Protein AF-A0A7X9MM51-F1 (afdb_monomer_lite)

pLDDT: mean 79.94, std 15.17, range [29.84, 93.56]

Structure (mmCIF, N/CA/C/O backbone):
data_AF-A0A7X9MM51-F1
#
_entry.id   AF-A0A7X9MM51-F1
#
loop_
_atom_site.group_PDB
_atom_site.id
_atom_site.type_symbol
_atom_site.label_atom_id
_atom_site.label_alt_id
_atom_site.label_comp_id
_atom_site.label_asym_id
_atom_site.label_entity_id
_atom_site.label_seq_id
_atom_site.pdbx_PDB_ins_code
_atom_site.Cartn_x
_atom_site.Cartn_y
_atom_site.Cartn_z
_atom_site.occupancy
_atom_site.B_iso_or_equiv
_atom_site.auth_seq_id
_atom_site.auth_comp_id
_atom_site.auth_asym_id
_atom_site.auth_atom_id
_atom_site.pdbx_PDB_model_num
ATOM 1 N N . MET A 1 1 ? -5.851 19.830 4.555 1.00 57.22 1 MET A N 1
ATOM 2 C CA . MET A 1 1 ? -4.940 19.241 3.551 1.00 57.22 1 MET A CA 1
ATOM 3 C C . MET A 1 1 ? -5.219 17.751 3.510 1.00 57.22 1 MET A C 1
ATOM 5 O O . MET A 1 1 ? -5.310 17.153 4.576 1.00 57.22 1 MET A O 1
ATOM 9 N N . ARG A 1 2 ? -5.476 17.185 2.329 1.00 71.88 2 ARG A N 1
ATOM 10 C CA . ARG A 1 2 ? -5.798 15.761 2.177 1.00 71.88 2 ARG A CA 1
ATOM 11 C C . ARG A 1 2 ? -4.496 15.024 1.887 1.00 71.88 2 ARG A C 1
ATOM 13 O O . ARG A 1 2 ? -3.894 15.293 0.855 1.00 71.88 2 ARG A O 1
ATOM 20 N N . ARG A 1 3 ? -4.060 14.173 2.819 1.00 84.75 3 ARG A N 1
ATOM 21 C CA . ARG A 1 3 ? -2.837 13.377 2.660 1.00 84.75 3 ARG A CA 1
ATOM 22 C C . ARG A 1 3 ? -3.043 12.308 1.593 1.00 84.75 3 ARG A C 1
ATOM 24 O O . ARG A 1 3 ? -4.129 11.727 1.521 1.00 84.75 3 ARG A O 1
ATOM 31 N N . ARG A 1 4 ? -2.018 12.071 0.780 1.00 87.44 4 ARG A N 1
ATOM 32 C CA . ARG A 1 4 ? -2.020 11.133 -0.344 1.00 87.44 4 ARG A CA 1
ATOM 33 C C . ARG A 1 4 ? -0.977 10.046 -0.134 1.00 87.44 4 ARG A C 1
ATOM 35 O O . ARG A 1 4 ? 0.191 10.340 0.109 1.00 87.44 4 ARG A O 1
ATOM 42 N N . LEU A 1 5 ? -1.408 8.800 -0.272 1.00 88.94 5 LEU A N 1
ATOM 43 C CA . LEU A 1 5 ? -0.552 7.622 -0.251 1.00 88.94 5 LEU A CA 1
ATOM 44 C C . LEU A 1 5 ? -0.623 6.938 -1.616 1.00 88.94 5 LEU A C 1
ATOM 46 O O . LEU A 1 5 ? -1.705 6.551 -2.050 1.00 88.94 5 LEU A O 1
ATOM 50 N N . ALA A 1 6 ? 0.527 6.757 -2.258 1.00 89.75 6 ALA A N 1
ATOM 51 C CA . ALA A 1 6 ? 0.665 5.911 -3.435 1.00 89.75 6 ALA A CA 1
ATOM 52 C C . ALA A 1 6 ? 1.324 4.584 -3.038 1.00 89.75 6 ALA A C 1
ATOM 54 O O . ALA A 1 6 ? 2.388 4.592 -2.425 1.00 89.75 6 ALA A O 1
ATOM 55 N N . VAL A 1 7 ? 0.724 3.449 -3.388 1.00 90.12 7 VAL A N 1
ATOM 56 C CA . VAL A 1 7 ? 1.307 2.118 -3.176 1.00 90.12 7 VAL A CA 1
ATOM 57 C C . VAL A 1 7 ? 1.559 1.462 -4.519 1.00 90.12 7 VAL A C 1
ATOM 59 O O . VAL A 1 7 ? 0.639 1.314 -5.307 1.00 90.12 7 VAL A O 1
ATOM 62 N N . VAL A 1 8 ? 2.791 1.052 -4.783 1.00 90.44 8 VAL A N 1
ATOM 63 C CA . VAL A 1 8 ? 3.194 0.408 -6.033 1.00 90.44 8 VAL A CA 1
ATOM 64 C C . VAL A 1 8 ? 3.407 -1.074 -5.771 1.00 90.44 8 VAL A C 1
ATOM 66 O O . VAL A 1 8 ? 4.268 -1.439 -4.965 1.00 90.44 8 VAL A O 1
ATOM 69 N N . ALA A 1 9 ? 2.629 -1.923 -6.443 1.00 89.06 9 ALA A N 1
ATOM 70 C CA . ALA A 1 9 ? 2.630 -3.361 -6.215 1.00 89.06 9 ALA A CA 1
ATOM 71 C C . ALA A 1 9 ? 2.692 -4.168 -7.521 1.00 89.06 9 ALA A C 1
ATOM 73 O O . ALA A 1 9 ? 1.936 -3.882 -8.450 1.00 89.06 9 ALA A O 1
ATOM 74 N N . PRO A 1 10 ? 3.510 -5.240 -7.586 1.00 86.75 10 PRO A N 1
ATOM 75 C CA . PRO A 1 10 ? 3.558 -6.114 -8.758 1.00 86.75 10 PRO A CA 1
ATOM 76 C C . PRO A 1 10 ? 2.309 -6.994 -8.849 1.00 86.75 10 PRO A C 1
ATOM 78 O O . PRO A 1 10 ? 1.920 -7.431 -9.930 1.00 86.75 10 PRO A O 1
ATOM 81 N N . ARG A 1 11 ? 1.684 -7.289 -7.702 1.00 88.94 11 ARG A N 1
ATOM 82 C CA . ARG A 1 11 ? 0.492 -8.130 -7.591 1.00 88.94 11 ARG A CA 1
ATOM 83 C C . ARG A 1 11 ? -0.423 -7.589 -6.501 1.00 88.94 11 ARG A C 1
ATOM 85 O O . ARG A 1 11 ? 0.029 -7.250 -5.409 1.00 88.94 11 ARG A O 1
ATOM 92 N N . VAL A 1 12 ? -1.729 -7.598 -6.770 1.00 89.50 12 VAL A N 1
ATOM 93 C CA . VAL A 1 12 ? -2.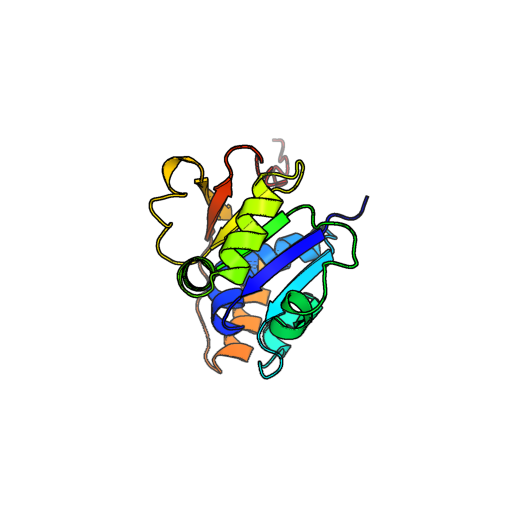757 -7.195 -5.794 1.00 89.50 12 VAL A CA 1
ATOM 94 C C . VAL A 1 12 ? -2.709 -8.065 -4.536 1.00 89.50 12 VAL A C 1
ATOM 96 O O . VAL A 1 12 ? -2.783 -7.545 -3.427 1.00 89.50 12 VAL A O 1
ATOM 99 N N . ALA A 1 13 ? -2.542 -9.382 -4.692 1.00 88.94 13 ALA A N 1
ATOM 100 C CA . ALA A 1 13 ? -2.494 -10.306 -3.560 1.00 88.94 13 ALA A CA 1
ATOM 101 C C . ALA A 1 13 ? -1.366 -9.958 -2.572 1.00 88.94 13 ALA A C 1
ATOM 103 O O . ALA A 1 13 ? -1.592 -9.965 -1.362 1.00 88.94 13 ALA A O 1
ATOM 104 N N . ASP A 1 14 ? -0.189 -9.584 -3.081 1.00 88.62 14 ASP A N 1
ATOM 105 C CA . ASP A 1 14 ? 0.957 -9.215 -2.248 1.00 88.62 14 ASP A CA 1
ATOM 106 C C . ASP A 1 14 ? 0.747 -7.851 -1.587 1.00 88.62 14 ASP A C 1
ATOM 108 O O . ASP A 1 14 ? 0.995 -7.709 -0.389 1.00 88.62 14 ASP A O 1
ATOM 112 N N . ALA A 1 15 ? 0.173 -6.881 -2.310 1.00 89.75 15 ALA A N 1
ATOM 113 C CA . ALA A 1 15 ? -0.208 -5.591 -1.733 1.00 89.75 15 ALA A CA 1
ATOM 114 C C . ALA A 1 15 ? -1.132 -5.775 -0.521 1.00 89.75 15 ALA A C 1
ATOM 116 O O . ALA A 1 15 ? -0.878 -5.245 0.562 1.00 89.75 15 ALA A O 1
ATOM 117 N N . VAL A 1 16 ? -2.179 -6.588 -0.667 1.00 91.44 16 VAL A N 1
ATOM 118 C CA . VAL A 1 16 ? -3.126 -6.874 0.417 1.00 91.44 16 VAL A CA 1
ATOM 119 C C . VAL A 1 16 ? -2.452 -7.671 1.542 1.00 91.44 16 VAL A C 1
ATOM 121 O O . VAL A 1 16 ? -2.696 -7.408 2.722 1.00 91.44 16 VAL A O 1
ATOM 124 N N . ARG A 1 17 ? -1.571 -8.621 1.211 1.00 89.62 17 ARG A N 1
ATOM 125 C CA . ARG A 1 17 ? -0.852 -9.450 2.190 1.00 89.62 17 ARG A CA 1
ATOM 126 C C . ARG A 1 17 ? 0.083 -8.640 3.076 1.00 89.62 17 ARG A C 1
ATOM 128 O O . ARG A 1 17 ? 0.040 -8.819 4.295 1.00 89.62 17 ARG A O 1
ATOM 135 N N . TYR A 1 18 ? 0.910 -7.783 2.491 1.00 88.31 18 TYR A N 1
ATOM 136 C CA . TYR A 1 18 ? 1.942 -7.051 3.225 1.00 88.31 18 TYR A CA 1
ATOM 137 C C . TYR A 1 18 ? 1.450 -5.712 3.769 1.00 88.31 18 TYR A C 1
ATOM 139 O O . TYR A 1 18 ? 1.938 -5.283 4.809 1.00 88.31 18 TYR A O 1
ATOM 147 N N . THR A 1 19 ? 0.480 -5.077 3.105 1.00 91.19 19 THR A N 1
ATOM 148 C CA . TH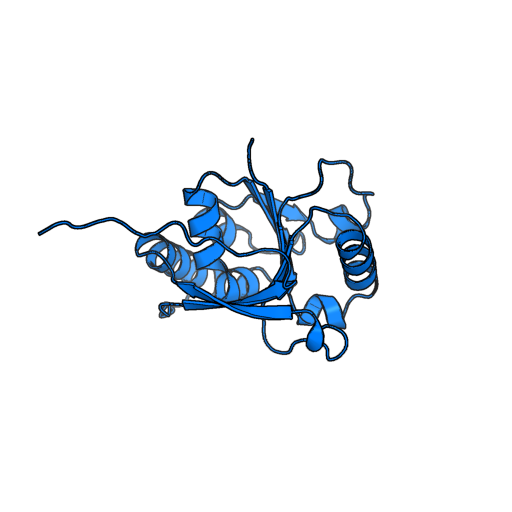R A 1 19 ? 0.088 -3.689 3.404 1.00 91.19 19 THR A CA 1
ATOM 149 C C . THR A 1 19 ? -1.410 -3.482 3.608 1.00 91.19 19 THR A C 1
ATOM 151 O O . THR A 1 19 ? -1.833 -2.372 3.913 1.00 91.19 19 THR A O 1
ATOM 154 N N . GLY A 1 20 ? -2.242 -4.514 3.440 1.00 89.44 20 GLY A N 1
ATOM 155 C CA . GLY A 1 20 ? -3.697 -4.354 3.399 1.00 89.44 20 GLY A CA 1
ATOM 156 C C . GLY A 1 20 ? -4.300 -3.729 4.658 1.00 89.44 20 GLY A C 1
ATOM 157 O O . GLY A 1 20 ? -5.267 -2.974 4.575 1.00 89.44 20 GLY A O 1
ATOM 158 N N . GLY A 1 21 ? -3.727 -4.005 5.827 1.00 89.56 21 GLY A N 1
ATOM 159 C CA . GLY A 1 21 ? -4.222 -3.461 7.082 1.00 89.56 21 GLY A CA 1
ATOM 160 C C . GLY A 1 21 ? -3.830 -1.996 7.246 1.00 89.56 21 GLY A C 1
ATOM 161 O O . GLY A 1 21 ? -4.664 -1.169 7.609 1.00 89.56 21 GLY A O 1
ATOM 162 N N . TRP A 1 22 ? -2.585 -1.664 6.915 1.00 90.50 22 TRP A N 1
ATOM 163 C CA . TRP A 1 22 ? -2.100 -0.294 6.867 1.00 90.50 22 TRP A CA 1
ATOM 164 C C . TRP A 1 22 ? -2.864 0.551 5.846 1.00 90.50 22 TRP A C 1
ATOM 166 O O . TRP A 1 22 ? -3.275 1.657 6.185 1.00 90.50 22 TRP A O 1
ATOM 176 N N . LEU A 1 23 ? -3.131 0.020 4.646 1.00 91.88 23 LEU A N 1
ATOM 177 C CA . LEU A 1 23 ? -3.943 0.676 3.617 1.00 91.88 23 LEU A CA 1
ATOM 178 C C . LEU A 1 23 ? -5.315 1.065 4.162 1.00 91.88 23 LEU A C 1
ATOM 180 O O . LEU A 1 23 ? -5.706 2.228 4.068 1.00 91.88 23 LEU A O 1
ATOM 184 N N . TYR A 1 24 ? -6.013 0.111 4.783 1.00 92.56 24 TYR A N 1
ATOM 185 C CA . TYR A 1 24 ? -7.313 0.371 5.388 1.00 92.56 24 TYR A CA 1
ATOM 186 C C . TYR A 1 24 ? -7.227 1.436 6.485 1.00 92.56 24 TYR A C 1
ATOM 188 O O . TYR A 1 24 ? -8.056 2.340 6.529 1.00 92.56 24 TYR A O 1
ATOM 196 N N . ASP A 1 25 ? -6.222 1.365 7.360 1.00 91.69 25 ASP A N 1
ATOM 197 C CA . ASP A 1 25 ? -6.043 2.361 8.419 1.00 91.69 25 ASP A CA 1
ATOM 198 C C . ASP A 1 25 ? -5.780 3.769 7.847 1.00 91.69 25 ASP A C 1
ATOM 200 O O . ASP A 1 25 ? -6.284 4.748 8.400 1.00 91.69 25 ASP A O 1
ATOM 204 N N . GLN A 1 26 ? -5.067 3.895 6.718 1.00 90.62 26 GLN A N 1
ATOM 205 C CA . GLN A 1 26 ? -4.888 5.185 6.036 1.00 90.62 26 GLN A CA 1
ATOM 206 C C . GLN A 1 26 ? -6.189 5.693 5.405 1.00 90.62 26 GLN A C 1
ATOM 208 O O . GLN A 1 26 ? -6.539 6.864 5.581 1.00 90.62 26 GLN A O 1
ATOM 213 N N . VAL A 1 27 ? -6.947 4.823 4.731 1.00 91.38 27 VAL A N 1
ATOM 214 C CA . VAL A 1 27 ? -8.276 5.166 4.193 1.00 91.38 27 VAL A CA 1
ATOM 215 C C . VAL A 1 27 ? -9.206 5.618 5.321 1.00 91.38 27 VAL A C 1
ATOM 217 O O . VAL A 1 27 ? -9.834 6.672 5.226 1.00 91.38 27 VAL A O 1
ATOM 220 N N . ALA A 1 28 ? -9.243 4.877 6.430 1.00 89.19 28 ALA A N 1
ATOM 221 C CA . ALA A 1 28 ? -10.046 5.198 7.607 1.00 89.19 28 ALA A CA 1
ATOM 222 C C . ALA A 1 28 ? -9.608 6.509 8.284 1.00 89.19 28 ALA A C 1
ATOM 224 O O . ALA A 1 28 ? -10.437 7.217 8.855 1.00 89.19 28 ALA A O 1
ATOM 225 N N . ALA A 1 29 ? -8.328 6.874 8.181 1.00 88.69 29 ALA A N 1
ATOM 226 C CA . ALA A 1 29 ? -7.804 8.170 8.607 1.00 88.69 29 ALA A CA 1
ATOM 227 C C . ALA A 1 29 ? -8.109 9.317 7.616 1.00 88.69 29 ALA A C 1
ATOM 229 O O . ALA A 1 29 ? -7.665 10.448 7.834 1.00 88.69 29 ALA A O 1
ATOM 230 N N . GLY A 1 30 ? -8.845 9.049 6.530 1.00 88.88 30 GLY A N 1
ATOM 231 C CA . GLY A 1 30 ? -9.264 10.029 5.526 1.00 88.88 30 GLY A CA 1
ATOM 232 C C . GLY A 1 30 ? -8.215 10.335 4.454 1.00 88.88 30 GLY A C 1
ATOM 233 O O . GLY A 1 30 ? -8.325 11.359 3.771 1.00 88.88 30 GLY A O 1
ATOM 234 N N . TRP A 1 31 ? -7.185 9.496 4.314 1.00 90.75 31 TRP A N 1
ATOM 235 C CA . TRP A 1 31 ? -6.168 9.668 3.279 1.00 90.75 31 TRP A CA 1
ATOM 236 C C . TRP A 1 31 ? -6.719 9.233 1.922 1.00 90.75 31 TRP A C 1
ATOM 238 O O . TRP A 1 31 ? -7.578 8.361 1.811 1.00 90.75 31 TRP A O 1
ATOM 248 N N . GLU A 1 32 ? -6.213 9.855 0.867 1.00 90.56 32 GLU A N 1
ATOM 249 C CA . GLU A 1 32 ? -6.433 9.398 -0.498 1.00 90.56 32 GLU A CA 1
ATOM 250 C C . GLU A 1 32 ? -5.389 8.328 -0.819 1.00 90.56 32 GLU A C 1
ATOM 252 O O . GLU A 1 32 ? -4.204 8.629 -0.964 1.00 90.56 32 GLU A O 1
ATOM 257 N N . VAL A 1 33 ? -5.834 7.074 -0.862 1.00 91.19 33 VAL A N 1
ATOM 258 C CA . VAL A 1 33 ? -4.977 5.915 -1.109 1.00 91.19 33 VAL A CA 1
ATOM 259 C C . VAL A 1 33 ? -5.142 5.471 -2.554 1.00 91.19 33 VAL A C 1
ATOM 261 O O . VAL A 1 33 ? -6.236 5.079 -2.969 1.00 91.19 33 VAL A O 1
ATOM 264 N N . VAL A 1 34 ? -4.043 5.514 -3.299 1.00 91.56 34 VAL A N 1
ATOM 265 C CA . VAL A 1 34 ? -3.956 5.067 -4.687 1.00 91.56 34 VAL A CA 1
ATOM 266 C C . VAL A 1 34 ? -2.995 3.889 -4.765 1.00 91.56 34 VAL A C 1
ATOM 268 O O . VAL A 1 34 ? -1.871 3.970 -4.279 1.00 91.56 34 VAL A O 1
ATOM 271 N N . VAL A 1 35 ? -3.423 2.794 -5.379 1.00 91.00 35 VAL A N 1
ATOM 272 C CA . VAL A 1 35 ? -2.632 1.575 -5.543 1.00 91.00 35 VAL A CA 1
ATOM 273 C C . VAL A 1 35 ? -2.370 1.358 -7.030 1.00 91.00 35 VAL A C 1
ATOM 275 O O . VAL A 1 35 ? -3.296 1.161 -7.813 1.00 91.00 35 VAL A O 1
ATOM 278 N N . LEU A 1 36 ? -1.100 1.416 -7.415 1.00 90.88 36 LEU A N 1
ATOM 279 C CA . LEU A 1 36 ? -0.623 1.176 -8.765 1.00 90.88 36 LEU A CA 1
ATOM 280 C C . LEU A 1 36 ? -0.350 -0.319 -8.926 1.00 90.88 36 LEU A C 1
ATOM 282 O O . LEU A 1 36 ? 0.529 -0.869 -8.256 1.00 90.88 36 LEU A O 1
ATOM 286 N N . VAL A 1 37 ? -1.116 -0.966 -9.799 1.00 90.25 37 VAL A N 1
ATOM 287 C CA . VAL A 1 37 ? -1.053 -2.409 -10.086 1.00 90.25 37 VAL A CA 1
ATOM 288 C C . VAL A 1 37 ? -1.171 -2.655 -11.590 1.00 90.25 37 VAL A C 1
ATOM 290 O O . VAL A 1 37 ? -1.671 -1.787 -12.306 1.00 90.25 37 VAL A O 1
ATOM 293 N N . PRO A 1 38 ? -0.743 -3.822 -12.103 1.00 87.94 38 PRO A N 1
ATOM 294 C CA . PRO A 1 38 ? -0.967 -4.174 -13.504 1.00 87.94 38 PRO A CA 1
ATOM 295 C C . PRO A 1 38 ? -2.462 -4.114 -13.865 1.00 87.94 38 PRO A C 1
ATOM 297 O O . PRO A 1 38 ? -3.289 -4.641 -13.118 1.00 87.94 38 PRO A O 1
ATOM 300 N N . GLY A 1 39 ? -2.827 -3.515 -15.004 1.00 84.06 39 GLY A N 1
ATOM 301 C CA . GLY A 1 39 ? -4.232 -3.271 -15.372 1.00 84.06 39 GLY A CA 1
ATOM 302 C C . GLY A 1 39 ? -5.104 -4.509 -15.577 1.00 84.06 39 GLY A C 1
ATOM 303 O O . GLY A 1 39 ? -6.324 -4.398 -15.634 1.00 84.06 39 GLY A O 1
ATOM 304 N N . ASN A 1 40 ? -4.509 -5.700 -15.662 1.00 84.56 40 ASN A N 1
ATOM 305 C CA . ASN A 1 40 ? -5.229 -6.972 -15.746 1.00 84.56 40 ASN A CA 1
ATOM 306 C C . ASN A 1 40 ? -5.497 -7.628 -14.377 1.00 84.56 40 ASN A C 1
ATOM 308 O O . ASN A 1 40 ? -5.983 -8.760 -14.333 1.00 84.56 40 ASN A O 1
ATOM 312 N N . ALA A 1 41 ? -5.148 -6.972 -13.269 1.00 86.62 41 ALA A N 1
ATOM 313 C CA . ALA A 1 41 ? -5.320 -7.531 -11.936 1.00 86.62 41 ALA A CA 1
ATOM 314 C C . ALA A 1 41 ? -6.775 -7.440 -11.437 1.00 86.62 41 ALA A C 1
ATOM 316 O O . ALA A 1 41 ? -7.500 -6.495 -11.740 1.00 86.62 41 ALA A O 1
ATOM 317 N N . ASP A 1 42 ? -7.194 -8.410 -10.617 1.00 89.12 42 ASP A N 1
ATOM 318 C CA . ASP A 1 42 ? -8.470 -8.333 -9.896 1.00 89.12 42 ASP A CA 1
ATOM 319 C C . ASP A 1 42 ? -8.378 -7.256 -8.807 1.00 89.12 42 ASP A C 1
ATOM 321 O O . ASP A 1 42 ? -7.656 -7.421 -7.823 1.00 89.12 42 ASP A O 1
ATOM 325 N N . ILE A 1 43 ? -9.095 -6.147 -8.996 1.00 92.19 43 ILE A N 1
ATOM 326 C CA . ILE A 1 43 ? -9.062 -4.985 -8.098 1.00 92.19 43 ILE A CA 1
ATOM 327 C C . ILE A 1 43 ? -10.028 -5.099 -6.914 1.00 92.19 43 ILE A C 1
ATOM 329 O O . ILE A 1 43 ? -9.896 -4.325 -5.966 1.00 92.19 43 ILE A O 1
ATOM 333 N N . ARG A 1 44 ? -10.947 -6.078 -6.906 1.00 93.56 44 ARG A N 1
ATOM 334 C CA . ARG A 1 44 ? -11.949 -6.243 -5.833 1.00 93.56 44 ARG A CA 1
ATOM 335 C C . ARG A 1 44 ? -11.336 -6.279 -4.424 1.00 93.56 44 ARG A C 1
ATOM 337 O O . ARG A 1 44 ? -11.892 -5.646 -3.527 1.00 93.56 44 ARG A O 1
ATOM 344 N N . PRO A 1 45 ? -10.187 -6.948 -4.180 1.00 93.12 45 PRO A N 1
ATOM 345 C CA . PRO A 1 45 ? -9.526 -6.904 -2.876 1.00 93.12 45 PRO A CA 1
ATOM 346 C C . PRO A 1 45 ? -9.134 -5.492 -2.426 1.00 93.12 45 PRO A C 1
ATOM 348 O O . PRO A 1 45 ? -9.189 -5.196 -1.238 1.00 93.12 45 PRO A O 1
ATOM 351 N N . LEU A 1 46 ? -8.745 -4.614 -3.354 1.00 92.12 46 LEU A N 1
ATOM 352 C CA . LEU A 1 46 ? -8.344 -3.236 -3.054 1.00 92.12 46 LEU A CA 1
ATOM 353 C C . LEU A 1 46 ? -9.560 -2.331 -2.838 1.00 92.12 46 LEU A C 1
ATOM 355 O O . LEU A 1 46 ? -9.532 -1.480 -1.950 1.00 92.12 46 LEU A O 1
ATOM 359 N N . GLU A 1 47 ? -10.653 -2.576 -3.563 1.00 92.69 47 GLU A N 1
ATOM 360 C CA . GLU A 1 47 ? -11.936 -1.897 -3.346 1.00 92.69 47 GLU A CA 1
ATOM 361 C C . GLU A 1 47 ? -12.509 -2.194 -1.954 1.00 92.69 47 GLU A C 1
ATOM 363 O O . GLU A 1 47 ? -12.992 -1.283 -1.283 1.00 92.69 47 GLU A O 1
ATOM 368 N N . ILE A 1 48 ? -12.387 -3.438 -1.470 1.00 93.19 48 ILE A N 1
ATOM 369 C CA . ILE A 1 48 ? -12.778 -3.824 -0.099 1.00 93.19 48 ILE A CA 1
ATOM 370 C C . ILE A 1 48 ? -12.031 -2.989 0.952 1.00 93.19 48 ILE A C 1
ATOM 372 O O . ILE A 1 48 ? -12.590 -2.666 1.999 1.00 93.19 48 ILE A O 1
ATOM 376 N N . LEU A 1 49 ? -10.775 -2.629 0.680 1.00 91.56 49 LEU A N 1
ATOM 377 C CA . LEU A 1 49 ? -9.962 -1.789 1.561 1.00 91.56 49 LEU A CA 1
ATOM 378 C C . LEU A 1 49 ? -10.240 -0.287 1.382 1.00 91.56 49 LEU A C 1
ATOM 380 O O . LEU A 1 49 ? -9.705 0.518 2.141 1.00 91.56 49 LEU A O 1
ATOM 384 N N . GLY A 1 50 ? -11.065 0.092 0.402 1.00 90.88 50 GLY A N 1
ATOM 385 C CA . GLY A 1 50 ? -11.381 1.478 0.061 1.00 90.88 50 GLY A CA 1
ATOM 386 C C . GLY A 1 50 ? -10.265 2.205 -0.693 1.00 90.88 50 GLY A C 1
ATOM 387 O O . GLY A 1 50 ? -10.226 3.436 -0.686 1.00 90.88 50 GLY A O 1
ATOM 388 N N . ALA A 1 51 ? -9.348 1.466 -1.323 1.00 91.38 51 ALA A N 1
ATOM 389 C CA . ALA A 1 51 ? -8.273 2.034 -2.126 1.00 91.38 51 ALA A CA 1
ATOM 390 C C . ALA A 1 51 ? -8.716 2.254 -3.581 1.00 91.38 51 ALA A C 1
ATOM 392 O O . ALA A 1 51 ? -9.448 1.449 -4.154 1.00 91.38 51 ALA A O 1
ATOM 393 N N . THR A 1 52 ? -8.239 3.338 -4.193 1.00 90.81 52 THR A N 1
ATOM 394 C CA . THR A 1 52 ? -8.398 3.579 -5.636 1.00 90.81 52 THR A CA 1
ATOM 395 C C . THR A 1 52 ? -7.267 2.890 -6.384 1.00 90.81 52 THR A C 1
ATOM 397 O O . THR A 1 52 ? -6.130 2.922 -5.920 1.00 90.81 52 THR A O 1
ATOM 400 N N . THR A 1 53 ? -7.539 2.287 -7.536 1.00 90.12 53 THR A N 1
ATOM 401 C CA . THR A 1 53 ? -6.511 1.628 -8.348 1.00 90.12 53 THR A CA 1
ATOM 402 C C . THR A 1 53 ? -6.168 2.437 -9.588 1.00 90.12 53 THR A C 1
ATOM 404 O O . THR A 1 53 ? -7.015 3.114 -10.169 1.00 90.12 53 THR A O 1
ATOM 407 N N . VAL A 1 54 ? -4.899 2.382 -9.981 1.00 89.50 54 VAL A N 1
ATOM 408 C CA . VAL A 1 54 ? -4.387 2.968 -11.221 1.00 89.50 54 VAL A CA 1
ATOM 409 C C . VAL A 1 54 ? -3.525 1.920 -11.914 1.00 89.50 54 VAL A C 1
ATOM 411 O O . VAL A 1 54 ? -2.826 1.150 -11.255 1.00 89.50 54 VAL A O 1
ATOM 414 N N . ASP A 1 55 ? -3.590 1.878 -13.242 1.00 88.19 55 ASP A N 1
ATOM 415 C CA . ASP A 1 55 ? -2.731 1.006 -14.037 1.00 88.19 55 ASP A CA 1
ATOM 416 C C . ASP A 1 55 ? -1.261 1.441 -13.908 1.00 88.19 55 ASP A C 1
ATOM 418 O O . ASP A 1 55 ? -0.913 2.602 -14.141 1.00 88.19 55 ASP A O 1
ATOM 422 N N . LEU A 1 56 ? -0.411 0.496 -13.505 1.00 84.75 56 LEU A N 1
ATOM 423 C CA . LEU A 1 56 ? 1.008 0.724 -13.256 1.00 84.75 56 LEU A CA 1
ATOM 424 C C . LEU A 1 56 ? 1.763 1.180 -14.510 1.00 84.75 56 LEU A C 1
ATOM 426 O O . LEU A 1 56 ? 2.503 2.155 -14.432 1.00 84.75 56 LEU A O 1
ATOM 430 N N . GLU A 1 57 ? 1.588 0.510 -15.650 1.00 85.00 57 GLU A N 1
ATOM 431 C CA . GLU A 1 57 ? 2.329 0.856 -16.873 1.00 85.00 57 GLU A CA 1
ATOM 432 C C . GLU A 1 57 ? 1.894 2.223 -17.400 1.00 85.00 57 GLU A C 1
ATOM 434 O O . GLU A 1 57 ? 2.730 3.063 -17.715 1.00 85.00 57 GLU A O 1
ATOM 439 N N . SER A 1 58 ? 0.597 2.514 -17.355 1.00 83.44 58 SER A N 1
ATOM 440 C CA . SER A 1 58 ? 0.042 3.815 -17.732 1.00 83.44 58 SER A CA 1
ATOM 441 C C . SER A 1 58 ? 0.605 4.941 -16.862 1.00 83.44 58 SER A C 1
ATOM 443 O O . SER A 1 58 ? 0.922 6.021 -17.362 1.00 83.44 58 SER A O 1
ATOM 445 N N . ALA A 1 59 ? 0.760 4.699 -15.556 1.00 80.94 59 ALA A N 1
ATOM 446 C CA . ALA A 1 59 ? 1.346 5.657 -14.623 1.00 80.94 59 ALA A CA 1
ATOM 447 C C . ALA A 1 59 ? 2.864 5.838 -14.799 1.00 80.94 59 ALA A C 1
ATOM 449 O O . ALA A 1 59 ? 3.383 6.888 -14.429 1.00 80.94 59 ALA A O 1
ATOM 450 N N . LEU A 1 60 ? 3.569 4.840 -15.340 1.00 76.50 60 LEU A N 1
ATOM 451 C CA . LEU A 1 60 ? 4.996 4.932 -15.667 1.00 76.50 60 LEU A CA 1
ATOM 452 C C . LEU A 1 60 ? 5.246 5.596 -17.024 1.00 76.50 60 LEU A C 1
ATOM 454 O O . LEU A 1 60 ? 6.255 6.278 -17.193 1.00 76.50 60 LEU A O 1
ATOM 458 N N . GLU A 1 61 ? 4.349 5.396 -17.988 1.00 79.19 61 GLU A N 1
ATOM 459 C CA . GLU A 1 61 ? 4.420 5.991 -19.326 1.00 79.19 61 GLU A CA 1
ATOM 460 C C . GLU A 1 61 ? 4.006 7.466 -19.327 1.00 79.19 61 GLU A C 1
ATOM 462 O O . GLU A 1 61 ? 4.572 8.283 -20.058 1.00 79.19 61 GLU A O 1
ATOM 467 N N . CYS A 1 62 ? 3.037 7.837 -18.490 1.00 67.38 62 CYS A N 1
ATOM 468 C CA . CYS A 1 62 ? 2.682 9.230 -18.275 1.00 67.38 62 CYS A CA 1
ATOM 469 C C . CYS A 1 62 ? 3.662 9.881 -17.291 1.00 67.38 62 CYS A C 1
ATOM 471 O O . CYS A 1 62 ? 3.832 9.424 -16.164 1.00 67.38 62 CYS A O 1
ATOM 473 N N . SER A 1 63 ? 4.261 11.016 -17.678 1.00 57.06 63 SER A N 1
ATOM 474 C CA . SER A 1 63 ? 4.906 11.899 -16.695 1.00 57.06 63 SER A CA 1
ATOM 475 C C . SER A 1 63 ? 3.914 12.200 -15.565 1.00 57.06 63 SER A C 1
ATOM 477 O O . SER A 1 63 ? 2.727 12.363 -15.860 1.00 57.06 63 SER A O 1
ATOM 479 N N . PRO A 1 64 ? 4.347 12.281 -14.291 1.00 57.53 64 PRO A N 1
ATOM 480 C CA . PRO A 1 64 ? 3.445 12.462 -13.160 1.00 57.53 64 PRO A CA 1
ATOM 481 C C . PRO A 1 64 ? 2.724 13.811 -13.270 1.00 57.53 64 PRO A C 1
ATOM 483 O O . PRO A 1 64 ? 3.188 14.848 -12.800 1.00 57.53 64 PRO A O 1
ATOM 486 N N . HIS A 1 65 ? 1.568 13.807 -13.927 1.00 45.59 65 HIS A N 1
ATOM 487 C CA . HIS A 1 65 ? 0.683 14.950 -14.077 1.00 45.59 65 HIS A CA 1
ATOM 488 C C . HIS A 1 65 ? -0.284 14.954 -12.894 1.00 45.59 65 HIS A C 1
ATOM 490 O O . HIS A 1 65 ? -1.478 14.700 -13.020 1.00 45.59 65 HIS A O 1
ATOM 496 N N . GLY A 1 66 ? 0.260 15.194 -11.703 1.00 59.38 66 GLY A N 1
ATOM 497 C CA . GLY A 1 66 ? -0.510 15.260 -10.471 1.00 59.38 66 GLY A CA 1
ATOM 498 C C . GLY A 1 66 ? 0.324 15.789 -9.306 1.00 59.38 66 GLY A C 1
ATOM 499 O O . GLY A 1 66 ? 1.553 15.782 -9.373 1.00 59.38 66 GLY A O 1
ATOM 500 N N . PRO A 1 67 ? -0.322 16.278 -8.234 1.00 64.25 67 PRO A N 1
ATOM 501 C CA . PRO A 1 67 ? 0.391 16.639 -7.017 1.00 64.25 67 PRO A CA 1
ATOM 502 C C . PRO A 1 67 ? 1.099 15.400 -6.456 1.00 64.25 67 PRO A C 1
ATOM 504 O O . PRO A 1 67 ? 0.500 14.325 -6.378 1.00 64.25 67 PRO A O 1
ATOM 507 N N . MET A 1 68 ? 2.373 15.572 -6.091 1.00 70.88 68 MET A N 1
ATOM 508 C CA . MET A 1 68 ? 3.208 14.501 -5.549 1.00 70.88 68 MET A CA 1
ATOM 509 C C . MET A 1 68 ? 2.541 13.906 -4.296 1.00 70.88 68 MET A C 1
ATOM 511 O O . MET A 1 68 ? 2.053 14.675 -3.461 1.00 70.88 68 MET A O 1
ATOM 515 N N . PRO A 1 69 ? 2.474 12.571 -4.158 1.00 79.25 69 PRO A N 1
ATOM 516 C CA . PRO A 1 69 ? 1.978 11.947 -2.939 1.00 79.25 69 PRO A CA 1
ATOM 517 C C . PRO A 1 69 ? 2.849 12.319 -1.732 1.00 79.25 69 PRO A C 1
ATOM 519 O O . PRO A 1 69 ? 4.056 12.491 -1.862 1.00 79.25 69 PRO A O 1
ATOM 522 N N . ASP A 1 70 ? 2.240 12.405 -0.548 1.00 85.19 70 ASP A N 1
ATOM 523 C CA . ASP A 1 70 ? 2.968 12.621 0.708 1.00 85.19 70 ASP A CA 1
ATOM 524 C C . ASP A 1 70 ? 3.783 11.380 1.095 1.00 85.19 70 ASP A C 1
ATOM 526 O O . ASP A 1 70 ? 4.832 11.470 1.732 1.00 85.19 70 ASP A O 1
ATOM 530 N N . THR A 1 71 ? 3.284 10.197 0.733 1.00 86.44 71 THR A N 1
ATOM 531 C CA . THR A 1 71 ? 3.935 8.920 1.021 1.00 86.44 71 THR A CA 1
ATOM 532 C C . THR A 1 71 ? 3.874 7.999 -0.188 1.00 86.44 71 THR A C 1
ATOM 534 O O . THR A 1 71 ? 2.817 7.840 -0.802 1.00 86.44 71 THR A O 1
ATOM 537 N N . VAL A 1 72 ? 5.000 7.365 -0.513 1.00 87.94 72 VAL A N 1
ATOM 538 C CA . VAL A 1 72 ? 5.097 6.342 -1.561 1.00 87.94 72 VAL A CA 1
ATOM 539 C C . VAL A 1 72 ? 5.552 5.031 -0.936 1.00 87.94 72 VAL A C 1
ATOM 541 O O . VAL A 1 72 ? 6.634 4.969 -0.359 1.00 87.94 72 VAL A O 1
ATOM 544 N N . ALA A 1 73 ? 4.740 3.984 -1.061 1.00 89.06 73 ALA A N 1
ATOM 545 C CA . ALA A 1 73 ? 5.051 2.641 -0.592 1.00 89.06 73 ALA A CA 1
ATOM 546 C C . ALA A 1 73 ? 5.345 1.706 -1.775 1.00 89.06 73 ALA A C 1
ATOM 548 O O . ALA A 1 73 ? 4.463 1.467 -2.594 1.00 89.06 73 ALA A O 1
ATOM 549 N N . VAL A 1 74 ? 6.546 1.141 -1.873 1.00 89.25 74 VAL A N 1
ATOM 550 C CA . VAL A 1 74 ? 6.963 0.316 -3.026 1.00 89.25 74 VAL A CA 1
ATOM 551 C C . VAL A 1 74 ? 7.325 -1.101 -2.589 1.00 89.25 74 VAL A C 1
ATOM 553 O O . VAL A 1 74 ? 7.969 -1.288 -1.555 1.00 89.25 74 VAL A O 1
ATOM 556 N N . ALA A 1 75 ? 6.928 -2.096 -3.385 1.00 88.69 75 ALA A N 1
ATOM 557 C CA . ALA A 1 75 ? 7.383 -3.472 -3.203 1.00 88.69 75 ALA A CA 1
ATOM 558 C C . ALA A 1 75 ? 8.901 -3.574 -3.408 1.00 88.69 75 ALA A C 1
ATOM 560 O O . ALA A 1 75 ? 9.421 -3.094 -4.418 1.00 88.69 75 ALA A O 1
ATOM 561 N N . THR A 1 76 ? 9.603 -4.238 -2.494 1.00 85.44 76 THR A N 1
ATOM 562 C CA . THR A 1 76 ? 11.052 -4.477 -2.597 1.00 85.44 76 THR A CA 1
ATOM 563 C C . THR A 1 76 ? 11.411 -5.195 -3.898 1.00 85.44 76 THR A C 1
ATOM 565 O O . THR A 1 76 ? 12.280 -4.728 -4.632 1.00 85.44 76 THR A O 1
ATOM 568 N N . ASP A 1 77 ? 10.633 -6.210 -4.271 1.00 84.38 77 ASP A N 1
ATOM 569 C CA . ASP A 1 77 ? 10.803 -6.963 -5.518 1.00 84.38 77 ASP A CA 1
ATOM 570 C C . ASP A 1 77 ? 10.704 -6.080 -6.777 1.00 84.38 77 ASP A C 1
ATOM 572 O O . ASP A 1 77 ? 11.462 -6.257 -7.728 1.00 84.38 77 ASP A O 1
ATOM 576 N N . LEU A 1 78 ? 9.788 -5.098 -6.798 1.00 82.69 78 LEU A N 1
ATOM 577 C CA . LEU A 1 78 ? 9.653 -4.178 -7.939 1.00 82.69 78 LEU A CA 1
ATOM 578 C C . LEU A 1 78 ? 10.819 -3.205 -8.037 1.00 82.69 78 LEU A C 1
ATOM 580 O O . LEU A 1 78 ? 11.220 -2.841 -9.141 1.00 82.69 78 LEU A O 1
ATOM 584 N N . TYR A 1 79 ? 11.346 -2.771 -6.895 1.00 83.62 79 TYR A N 1
ATOM 585 C CA . TYR A 1 79 ? 12.508 -1.897 -6.873 1.00 83.62 79 TYR A CA 1
ATOM 586 C C . TYR A 1 79 ? 13.744 -2.593 -7.460 1.00 83.62 79 TYR A C 1
ATOM 588 O O . TYR A 1 79 ? 14.529 -1.961 -8.168 1.00 83.62 79 TYR A O 1
ATOM 596 N N . GLU A 1 80 ? 13.913 -3.888 -7.190 1.00 82.31 80 GLU A N 1
ATOM 597 C CA . GLU A 1 80 ? 15.023 -4.676 -7.731 1.00 82.31 80 GLU A CA 1
ATOM 598 C C . GLU A 1 80 ? 14.819 -5.048 -9.205 1.00 82.31 80 GLU A C 1
ATOM 600 O O . GLU A 1 80 ? 15.771 -5.013 -9.988 1.00 82.31 80 GLU A O 1
ATOM 605 N N . ALA A 1 81 ? 13.584 -5.370 -9.598 1.00 83.50 81 ALA A N 1
ATOM 606 C CA . ALA A 1 81 ? 13.273 -5.853 -10.939 1.00 83.50 81 ALA A CA 1
ATOM 607 C C . ALA A 1 81 ? 13.149 -4.744 -11.999 1.00 83.50 81 ALA A C 1
ATOM 609 O O . ALA A 1 81 ? 13.508 -4.980 -13.154 1.00 83.50 81 ALA A O 1
ATOM 610 N N . ASP A 1 82 ? 12.648 -3.550 -11.650 1.00 83.25 82 ASP A N 1
ATOM 611 C CA . ASP A 1 82 ? 12.361 -2.485 -12.621 1.00 83.25 82 ASP A CA 1
ATOM 612 C C . ASP A 1 82 ? 13.224 -1.231 -12.396 1.00 83.25 82 ASP A C 1
ATOM 614 O O . ASP A 1 82 ? 13.062 -0.456 -11.446 1.00 83.25 82 ASP A O 1
ATOM 618 N N . ALA A 1 83 ? 14.132 -0.980 -13.344 1.00 83.38 83 ALA A N 1
ATOM 619 C CA . ALA A 1 83 ? 15.004 0.187 -13.318 1.00 83.38 83 ALA A CA 1
ATOM 620 C C . ALA A 1 83 ? 14.235 1.521 -13.375 1.00 83.38 83 ALA A C 1
ATOM 622 O O . ALA A 1 83 ? 14.719 2.500 -12.808 1.00 83.38 83 ALA A O 1
ATOM 623 N N . ARG A 1 84 ? 13.059 1.576 -14.016 1.00 82.69 84 ARG A N 1
ATOM 624 C CA . ARG A 1 84 ? 12.215 2.781 -14.108 1.00 82.69 84 ARG A CA 1
ATOM 625 C C . ARG A 1 84 ? 11.670 3.156 -12.732 1.00 82.69 84 ARG A C 1
ATOM 627 O O . ARG A 1 84 ? 11.783 4.310 -12.326 1.00 82.69 84 ARG A O 1
ATOM 634 N N . ILE A 1 85 ? 11.168 2.169 -11.984 1.00 83.19 85 ILE A N 1
ATOM 635 C CA . ILE A 1 85 ? 10.697 2.342 -10.600 1.00 83.19 85 ILE A CA 1
ATOM 636 C C . ILE A 1 85 ? 11.839 2.804 -9.701 1.00 83.19 85 ILE A C 1
ATOM 638 O O . ILE A 1 85 ? 11.685 3.766 -8.948 1.00 83.19 85 ILE A O 1
ATOM 642 N N . ARG A 1 86 ? 13.009 2.169 -9.820 1.00 82.75 86 ARG A N 1
ATOM 643 C CA . ARG A 1 86 ? 14.201 2.559 -9.063 1.00 82.75 86 ARG A CA 1
ATOM 644 C C . ARG A 1 86 ? 14.606 4.010 -9.326 1.00 82.75 86 ARG A C 1
ATOM 646 O O . ARG A 1 86 ? 14.843 4.744 -8.369 1.00 82.75 86 ARG A O 1
ATOM 653 N N . GLN A 1 87 ? 14.663 4.436 -10.590 1.00 81.44 87 GLN A N 1
ATOM 654 C CA . GLN A 1 87 ? 14.993 5.824 -10.940 1.00 81.44 87 GLN A CA 1
ATOM 655 C C . GLN A 1 87 ? 13.939 6.805 -10.409 1.00 81.44 87 GLN A C 1
ATOM 657 O O . GLN A 1 87 ? 14.298 7.760 -9.723 1.00 81.44 87 GLN A O 1
ATOM 662 N N . GLY A 1 88 ? 12.646 6.527 -10.608 1.00 79.38 88 GLY A N 1
ATOM 663 C CA . GLY A 1 88 ? 11.565 7.373 -10.092 1.00 79.38 88 GLY A CA 1
ATOM 664 C C . GLY A 1 88 ? 11.579 7.510 -8.565 1.00 79.38 88 GLY A C 1
ATOM 665 O O . GLY A 1 88 ? 11.338 8.596 -8.030 1.00 79.38 88 GLY A O 1
ATOM 666 N N . LEU A 1 89 ? 11.931 6.438 -7.847 1.00 78.94 89 LEU A N 1
ATOM 667 C CA . LEU A 1 89 ? 12.060 6.468 -6.392 1.00 78.94 89 LEU A CA 1
ATOM 668 C C . LEU A 1 89 ? 13.267 7.296 -5.939 1.00 78.94 89 LEU A C 1
ATOM 670 O O . LEU A 1 89 ? 13.135 8.104 -5.023 1.00 78.94 89 LEU A O 1
ATOM 674 N N . LEU A 1 90 ? 14.424 7.144 -6.592 1.00 78.31 90 LEU A N 1
ATOM 675 C CA . LEU A 1 90 ? 15.625 7.939 -6.308 1.00 78.31 90 LEU A CA 1
ATOM 676 C C . LEU A 1 90 ? 15.402 9.433 -6.585 1.00 78.31 90 LEU A C 1
ATOM 678 O O . LEU A 1 90 ? 15.812 10.275 -5.786 1.00 78.31 90 LEU A O 1
ATOM 682 N N . GLU A 1 91 ? 14.697 9.773 -7.664 1.00 78.25 91 GLU A N 1
ATOM 683 C CA . GLU A 1 91 ? 14.294 11.152 -7.950 1.00 78.25 91 GLU A CA 1
ATOM 684 C C . GLU A 1 91 ? 13.329 11.708 -6.899 1.00 78.25 91 GLU A C 1
ATOM 686 O O . GLU A 1 91 ? 13.425 12.875 -6.519 1.00 78.25 91 GLU A O 1
ATOM 691 N N . THR A 1 92 ? 12.398 10.884 -6.418 1.00 76.75 92 THR A N 1
ATOM 692 C CA . THR A 1 92 ? 11.442 11.272 -5.373 1.00 76.75 92 THR A CA 1
ATOM 693 C C . THR A 1 92 ? 12.143 11.452 -4.026 1.00 76.75 92 THR A C 1
ATOM 695 O O . THR A 1 92 ? 11.866 12.424 -3.331 1.00 76.75 92 THR A O 1
ATOM 698 N N . LEU A 1 93 ? 13.134 10.611 -3.702 1.00 73.12 93 LEU A N 1
ATOM 699 C CA . LEU A 1 93 ? 14.004 10.773 -2.527 1.00 73.12 93 LEU A CA 1
ATOM 700 C C . LEU A 1 93 ? 14.806 12.079 -2.552 1.00 73.12 93 LEU A C 1
ATOM 702 O O . LEU A 1 93 ? 15.192 12.565 -1.490 1.00 73.12 93 LEU A O 1
ATOM 706 N N . ALA A 1 94 ? 15.109 12.616 -3.738 1.00 71.19 94 ALA A N 1
ATOM 707 C CA . ALA A 1 94 ? 15.780 13.906 -3.889 1.00 71.19 94 ALA A CA 1
ATOM 708 C C . ALA A 1 94 ? 14.816 15.099 -3.727 1.00 71.19 94 ALA A C 1
ATOM 710 O O . ALA A 1 94 ? 15.254 16.220 -3.466 1.00 71.19 94 ALA A O 1
ATOM 711 N N . LYS A 1 95 ? 13.503 14.872 -3.866 1.00 68.56 95 LYS A N 1
ATOM 712 C CA . LYS A 1 95 ? 12.446 15.888 -3.782 1.00 68.56 95 LYS A CA 1
ATOM 713 C C . LYS A 1 95 ? 11.794 15.853 -2.392 1.00 68.56 95 LYS A C 1
ATOM 715 O O . LYS A 1 95 ? 10.856 15.099 -2.140 1.00 68.56 95 LYS A O 1
ATOM 720 N N . HIS A 1 96 ? 12.245 16.712 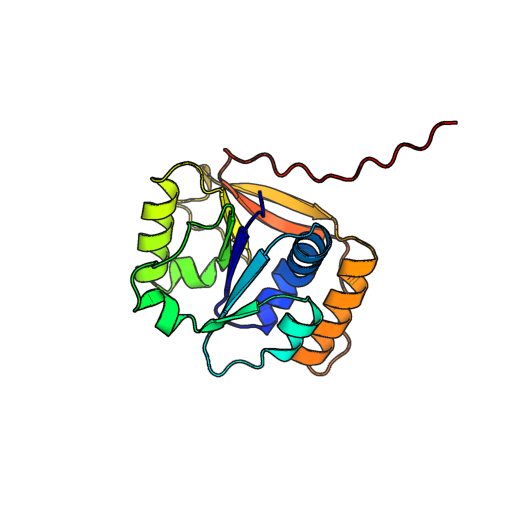-1.479 1.00 65.06 96 HIS A N 1
ATOM 721 C CA . HIS A 1 96 ? 11.531 16.923 -0.214 1.00 65.06 96 HIS A CA 1
ATOM 722 C C . HIS A 1 96 ? 10.213 17.679 -0.467 1.00 65.06 96 HIS A C 1
ATOM 724 O O . HIS A 1 96 ? 10.248 18.686 -1.181 1.00 65.06 96 HIS A O 1
ATOM 730 N N . PRO A 1 97 ? 9.063 17.224 0.085 1.00 73.62 97 PRO A N 1
ATOM 731 C CA . PRO A 1 97 ? 8.933 16.444 1.326 1.00 73.62 97 PRO A CA 1
ATOM 732 C C . PRO A 1 97 ? 8.219 15.069 1.195 1.00 73.62 97 PRO A C 1
ATOM 734 O O . PRO A 1 97 ? 7.322 14.782 1.983 1.00 73.62 97 PRO A O 1
ATOM 737 N N . THR A 1 98 ? 8.583 14.206 0.239 1.00 80.69 98 THR A N 1
ATOM 738 C CA . THR A 1 98 ? 7.918 12.886 0.088 1.00 80.69 98 THR A CA 1
ATOM 739 C C . THR A 1 98 ? 8.547 11.818 0.990 1.00 80.69 98 THR A C 1
ATOM 741 O O . THR A 1 98 ? 9.751 11.591 0.906 1.00 80.69 98 THR A O 1
ATOM 744 N N . THR A 1 99 ? 7.750 11.134 1.819 1.00 84.38 99 THR A N 1
ATOM 745 C CA . THR A 1 99 ? 8.195 9.973 2.617 1.00 84.38 99 THR A CA 1
ATOM 746 C C . THR A 1 99 ? 8.158 8.708 1.774 1.00 84.38 99 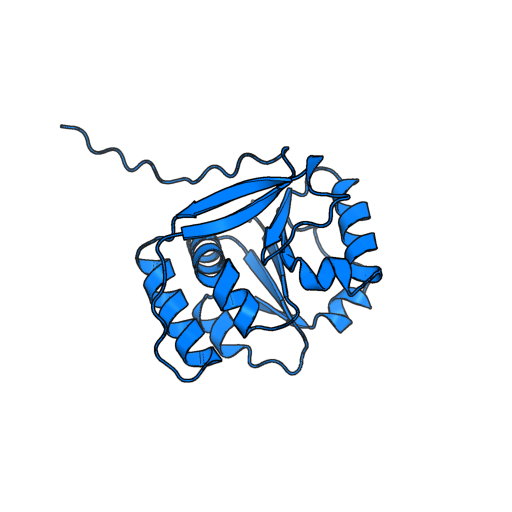THR A C 1
ATOM 748 O O . THR A 1 99 ? 7.181 8.454 1.065 1.00 84.38 99 THR A O 1
ATOM 751 N N . ILE A 1 100 ? 9.200 7.887 1.863 1.00 85.12 100 ILE A N 1
ATOM 752 C CA . ILE A 1 100 ? 9.281 6.641 1.105 1.00 85.12 100 ILE A CA 1
ATOM 753 C C . ILE A 1 100 ? 9.296 5.458 2.054 1.00 85.12 100 ILE A C 1
ATOM 755 O O . ILE A 1 100 ? 10.064 5.387 3.011 1.00 85.12 100 ILE A O 1
ATOM 759 N N . THR A 1 101 ? 8.431 4.502 1.753 1.00 87.56 101 THR A N 1
ATOM 760 C CA . THR A 1 101 ? 8.264 3.269 2.498 1.00 87.56 101 THR A CA 1
ATOM 761 C C . THR A 1 101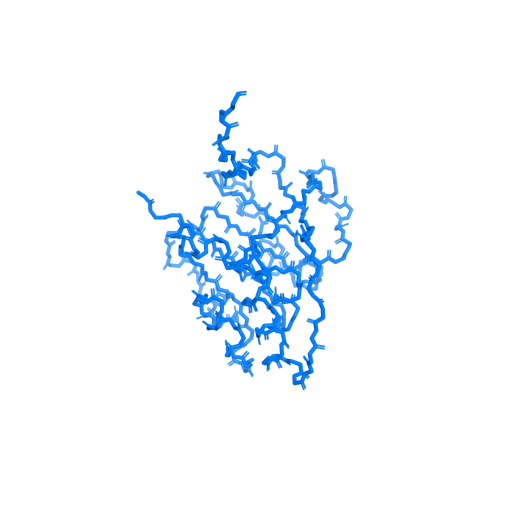 ? 8.434 2.087 1.550 1.00 87.56 101 THR A C 1
ATOM 763 O O . THR A 1 101 ? 8.013 2.116 0.399 1.00 87.56 101 THR A O 1
ATOM 766 N N . MET A 1 102 ? 9.059 1.021 2.021 1.00 87.50 102 MET A N 1
ATOM 767 C CA . MET A 1 102 ? 9.197 -0.233 1.299 1.00 87.50 102 MET A CA 1
ATOM 768 C C . MET A 1 102 ? 8.532 -1.348 2.094 1.00 87.50 102 MET A C 1
ATOM 770 O O . MET A 1 102 ? 8.549 -1.352 3.330 1.00 87.50 102 MET A O 1
ATOM 774 N N . TRP A 1 103 ? 7.931 -2.281 1.372 1.00 88.25 103 TRP A N 1
ATOM 775 C CA . TRP A 1 103 ? 7.262 -3.454 1.920 1.00 88.25 103 TRP A CA 1
ATOM 776 C C . TRP A 1 103 ? 7.661 -4.697 1.128 1.00 88.25 103 TRP A C 1
ATOM 778 O O . TRP A 1 103 ? 8.046 -4.597 -0.035 1.00 88.25 103 TRP A O 1
ATOM 788 N N . GLY A 1 104 ? 7.552 -5.862 1.763 1.00 80.12 104 GLY A N 1
ATOM 789 C CA . GLY A 1 104 ? 8.055 -7.123 1.221 1.00 80.12 104 GLY A CA 1
ATOM 790 C C . GLY A 1 104 ? 9.281 -7.625 1.979 1.00 80.12 104 GLY A C 1
ATOM 791 O O . GLY A 1 104 ? 9.644 -7.100 3.038 1.00 80.12 104 GLY A O 1
ATOM 792 N N . GLU A 1 105 ? 9.878 -8.691 1.462 1.00 72.56 105 GLU A N 1
ATOM 793 C CA . GLU A 1 105 ? 11.088 -9.291 2.020 1.00 72.56 105 GLU A CA 1
ATOM 794 C C . GLU A 1 105 ? 12.327 -8.716 1.319 1.00 72.56 105 GLU A C 1
ATOM 796 O O . GLU A 1 105 ? 12.296 -8.451 0.122 1.00 72.56 105 GLU A O 1
ATOM 801 N N . GLY A 1 106 ? 13.408 -8.506 2.080 1.00 65.94 106 GLY A N 1
ATOM 802 C CA . GLY A 1 106 ? 14.681 -7.982 1.569 1.00 65.94 106 GLY A CA 1
ATOM 803 C C . GLY A 1 106 ? 14.684 -6.468 1.337 1.00 65.94 106 GLY A C 1
ATOM 804 O O . GLY A 1 106 ? 13.876 -5.938 0.590 1.00 65.94 106 GLY A O 1
ATOM 805 N N . VAL A 1 107 ? 15.607 -5.746 1.977 1.00 65.12 107 VAL A N 1
ATOM 806 C CA . VAL A 1 107 ? 15.916 -4.362 1.583 1.00 65.12 107 VAL A CA 1
ATOM 807 C C . VAL A 1 107 ? 17.167 -4.417 0.716 1.00 65.12 107 VAL A C 1
ATOM 809 O O . VAL A 1 107 ? 18.149 -5.019 1.157 1.00 65.12 107 VAL A O 1
ATOM 812 N N . PRO A 1 108 ? 17.171 -3.791 -0.472 1.00 67.31 108 PRO A N 1
ATOM 813 C CA . PRO A 1 108 ? 18.379 -3.672 -1.272 1.00 67.31 108 PRO A CA 1
ATOM 814 C C . PRO A 1 108 ? 19.496 -3.051 -0.433 1.00 67.31 108 PRO A C 1
ATOM 816 O O . PRO A 1 108 ? 19.284 -2.035 0.232 1.00 67.31 108 PRO A O 1
ATOM 819 N N . SER A 1 109 ? 20.697 -3.625 -0.481 1.00 67.38 109 SER A N 1
ATOM 820 C CA . SER A 1 109 ? 21.844 -3.220 0.349 1.00 67.38 109 SER A CA 1
ATOM 821 C C . SER A 1 109 ? 22.165 -1.722 0.245 1.00 67.38 109 SER A C 1
ATOM 823 O O . SER A 1 109 ? 22.635 -1.108 1.199 1.00 67.38 109 SER A O 1
ATOM 825 N N . GLU A 1 110 ? 21.883 -1.127 -0.917 1.00 67.75 110 GLU A N 1
ATOM 826 C CA . GLU A 1 110 ? 22.050 0.301 -1.212 1.00 67.75 110 GLU A CA 1
ATOM 827 C C . GLU A 1 110 ? 21.141 1.202 -0.355 1.00 67.75 110 GLU A C 1
ATOM 829 O O . GLU A 1 110 ? 21.496 2.342 -0.057 1.00 67.75 110 GLU A O 1
ATOM 834 N N . LEU A 1 111 ? 19.979 0.692 0.065 1.00 67.06 111 LEU A N 1
ATOM 835 C CA . LEU A 1 111 ? 18.972 1.407 0.849 1.00 67.06 111 LEU A CA 1
ATOM 836 C C . LEU A 1 111 ? 18.950 0.992 2.327 1.00 67.06 111 LEU A C 1
ATOM 838 O O . LEU A 1 111 ? 18.424 1.737 3.152 1.00 67.06 111 LEU A O 1
ATOM 842 N N . ASP A 1 112 ? 19.560 -0.136 2.694 1.00 68.50 112 ASP A N 1
ATOM 843 C CA . ASP A 1 112 ? 19.515 -0.680 4.061 1.00 68.50 112 ASP A CA 1
ATOM 844 C C . ASP A 1 112 ? 20.015 0.316 5.127 1.00 68.50 112 ASP A C 1
ATOM 846 O O . ASP A 1 112 ? 19.413 0.465 6.187 1.00 68.50 112 ASP A O 1
ATOM 850 N N . SER A 1 113 ? 21.046 1.109 4.813 1.00 70.06 113 SER A N 1
ATOM 851 C CA . SER A 1 113 ? 21.576 2.133 5.733 1.00 70.06 113 SER 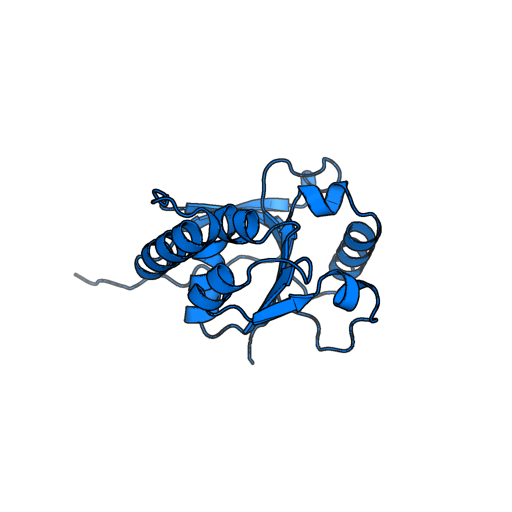A CA 1
ATOM 852 C C . SER A 1 113 ? 20.684 3.375 5.901 1.00 70.06 113 SER A C 1
ATOM 854 O O . SER A 1 113 ? 20.827 4.105 6.883 1.00 70.06 113 SER A O 1
ATOM 856 N N . ARG A 1 114 ? 19.760 3.633 4.965 1.00 72.81 114 ARG A N 1
ATOM 857 C CA . ARG A 1 114 ? 18.882 4.820 4.950 1.00 72.81 114 ARG A CA 1
ATOM 858 C C . ARG A 1 114 ? 17.471 4.526 5.469 1.00 72.81 114 ARG A C 1
ATOM 860 O O . ARG A 1 114 ? 16.757 5.458 5.853 1.00 72.81 114 ARG A O 1
ATOM 867 N N . PHE A 1 115 ? 17.070 3.256 5.484 1.00 77.00 115 PHE A N 1
ATOM 868 C CA . PHE A 1 115 ? 15.711 2.831 5.798 1.00 77.00 115 PHE A CA 1
ATOM 869 C C . PHE A 1 115 ? 15.622 2.116 7.153 1.00 77.00 115 PHE A C 1
ATOM 871 O O . PHE A 1 115 ? 16.175 1.039 7.363 1.00 77.00 115 PHE A O 1
ATOM 878 N N . GLY A 1 116 ? 14.856 2.690 8.080 1.00 78.81 116 GLY A N 1
ATOM 879 C CA . GLY A 1 116 ? 14.577 2.091 9.385 1.00 78.81 116 GLY A CA 1
ATOM 880 C C . GLY A 1 116 ? 13.443 1.066 9.322 1.00 78.81 116 GLY A C 1
ATOM 881 O O . GLY A 1 116 ? 12.466 1.252 8.596 1.00 78.81 116 GLY A O 1
ATOM 882 N N . SER A 1 117 ? 13.532 -0.006 10.116 1.00 80.75 117 SER A N 1
ATOM 883 C CA . SER A 1 117 ? 12.420 -0.954 10.280 1.00 80.75 117 SER A CA 1
ATOM 884 C C . SER A 1 117 ? 11.331 -0.360 11.168 1.00 80.75 117 SER A C 1
ATOM 886 O O . SER A 1 117 ? 11.585 -0.019 12.320 1.00 80.75 117 SER A O 1
ATOM 888 N N . THR A 1 118 ? 10.106 -0.306 10.656 1.00 83.50 118 THR A N 1
ATOM 889 C CA . THR A 1 118 ? 8.911 0.144 11.377 1.00 83.50 118 THR A CA 1
ATOM 890 C C . THR A 1 118 ? 7.853 -0.949 11.335 1.00 83.50 118 THR A C 1
ATOM 892 O O . THR A 1 118 ? 7.637 -1.570 10.299 1.00 83.50 118 THR A O 1
ATOM 895 N N . GLN A 1 119 ? 7.183 -1.197 12.457 1.00 85.31 119 GLN A N 1
ATOM 896 C CA . GLN A 1 119 ? 6.019 -2.080 12.497 1.00 85.31 119 GLN A CA 1
ATOM 897 C C . GLN A 1 119 ? 4.755 -1.246 12.678 1.00 85.31 119 GLN A C 1
ATOM 899 O O . GLN A 1 119 ? 4.652 -0.458 13.618 1.00 85.31 119 GLN A O 1
ATOM 904 N N . HIS A 1 120 ? 3.781 -1.440 11.795 1.00 85.88 120 HIS A N 1
ATOM 905 C CA . HIS A 1 120 ? 2.450 -0.865 11.917 1.00 85.88 120 HIS A CA 1
ATOM 906 C C . HIS A 1 120 ? 1.529 -1.859 12.616 1.00 85.88 120 HIS A C 1
ATOM 908 O O . HIS A 1 120 ? 1.378 -2.995 12.167 1.00 85.88 120 HIS A O 1
ATOM 914 N N . ARG A 1 121 ? 0.902 -1.445 13.718 1.00 90.06 121 ARG A N 1
ATOM 915 C CA . ARG A 1 121 ? -0.084 -2.268 14.424 1.00 90.06 121 ARG A CA 1
ATOM 916 C C . ARG A 1 121 ? -1.459 -2.059 13.808 1.00 90.06 121 ARG A C 1
ATOM 918 O O . ARG A 1 121 ? -1.989 -0.954 13.841 1.00 90.06 121 ARG A O 1
ATOM 925 N N . LEU A 1 122 ? -2.054 -3.147 13.334 1.00 88.62 122 LEU A N 1
ATOM 926 C CA . LEU A 1 122 ? -3.344 -3.111 12.660 1.00 88.62 122 LEU A CA 1
ATOM 927 C C . LEU A 1 122 ? -4.480 -2.816 13.635 1.00 88.62 122 LEU A C 1
ATOM 929 O O . LEU A 1 122 ? -4.599 -3.452 14.695 1.00 88.62 122 LEU A O 1
ATOM 933 N N . SER A 1 123 ? -5.372 -1.906 13.245 1.00 91.12 123 SER A N 1
ATOM 934 C CA . SER A 1 123 ? -6.637 -1.727 13.953 1.00 91.12 123 SER A CA 1
ATOM 935 C C . SER A 1 123 ? -7.511 -2.989 13.874 1.00 91.12 123 SER A C 1
ATOM 937 O O . SER A 1 123 ? -7.320 -3.887 13.048 1.00 91.12 123 SER A O 1
ATOM 939 N N . ARG A 1 124 ? -8.514 -3.095 14.758 1.00 90.69 124 ARG A N 1
ATOM 940 C CA . ARG A 1 124 ? -9.475 -4.215 14.706 1.00 90.69 124 ARG A CA 1
ATOM 941 C C . ARG A 1 124 ? -10.223 -4.248 13.373 1.00 90.69 124 ARG A C 1
ATOM 943 O O . ARG A 1 124 ? -10.431 -5.335 12.848 1.00 90.69 124 ARG A O 1
ATOM 950 N N . ALA A 1 125 ? -10.596 -3.080 12.851 1.00 91.44 125 ALA A N 1
ATOM 951 C CA . ALA A 1 125 ? -11.266 -2.964 11.563 1.00 91.44 125 ALA A CA 1
ATOM 952 C C . ALA A 1 125 ? -10.319 -3.364 10.424 1.00 91.44 125 ALA A C 1
ATOM 954 O O . ALA A 1 125 ? -10.678 -4.235 9.638 1.00 91.44 125 ALA A O 1
ATOM 955 N N . ALA A 1 126 ? -9.083 -2.853 10.419 1.00 90.38 126 ALA A N 1
ATOM 956 C CA . ALA A 1 126 ? -8.068 -3.225 9.435 1.00 90.38 126 ALA A CA 1
ATOM 957 C C . ALA A 1 126 ? -7.862 -4.736 9.342 1.00 90.38 126 ALA A C 1
ATOM 959 O O . ALA A 1 126 ? -7.803 -5.270 8.242 1.00 90.38 126 ALA A O 1
ATOM 960 N N . ARG A 1 127 ? -7.820 -5.457 10.470 1.00 92.56 127 ARG A N 1
ATOM 961 C CA . ARG A 1 127 ? -7.686 -6.924 10.444 1.00 92.56 127 ARG A CA 1
ATOM 962 C C . ARG A 1 127 ? -8.874 -7.624 9.788 1.00 92.56 127 ARG A C 1
ATOM 964 O O . ARG A 1 127 ? -8.669 -8.566 9.032 1.00 92.56 127 ARG A O 1
ATOM 971 N N . VAL A 1 128 ? -10.098 -7.167 10.055 1.00 93.00 128 VAL A N 1
ATOM 972 C CA . VAL A 1 128 ? -11.319 -7.747 9.468 1.00 93.00 128 VAL A CA 1
ATOM 973 C C . VAL A 1 128 ? -11.381 -7.473 7.967 1.00 93.00 128 VAL A C 1
ATOM 975 O O . VAL A 1 128 ? -11.563 -8.403 7.183 1.00 93.00 128 VAL A O 1
ATOM 978 N N . PHE A 1 129 ? -11.172 -6.221 7.559 1.00 92.00 129 PHE A N 1
ATOM 979 C CA . PHE A 1 129 ? -11.195 -5.840 6.147 1.00 92.00 129 PHE A CA 1
ATOM 980 C C . PHE A 1 129 ? -10.038 -6.463 5.366 1.00 92.00 129 PHE A C 1
ATOM 982 O O . PHE A 1 129 ? -10.258 -6.981 4.275 1.00 92.00 129 PHE A O 1
ATOM 989 N N . LYS A 1 130 ? -8.836 -6.533 5.951 1.00 92.44 130 LYS A N 1
ATOM 990 C CA . LYS A 1 130 ? -7.703 -7.263 5.370 1.00 92.44 130 LYS A CA 1
ATOM 991 C C . LYS A 1 130 ? -8.015 -8.745 5.191 1.00 92.44 130 LYS A C 1
ATOM 993 O O . LYS A 1 130 ? -7.718 -9.284 4.132 1.00 92.44 130 LYS A O 1
ATOM 998 N N . ALA A 1 131 ? -8.624 -9.407 6.177 1.00 91.69 131 ALA A N 1
ATOM 999 C CA . ALA A 1 131 ? -8.996 -10.817 6.050 1.00 91.69 131 ALA A CA 1
ATOM 1000 C C . ALA A 1 131 ? -9.993 -11.030 4.901 1.00 91.69 131 ALA A C 1
ATOM 1002 O O . ALA A 1 131 ? -9.842 -11.962 4.113 1.00 91.69 131 ALA A O 1
ATOM 1003 N N . HIS A 1 132 ? -10.971 -10.132 4.760 1.00 91.88 132 HIS A N 1
ATOM 1004 C CA . HIS A 1 132 ? -11.952 -10.198 3.681 1.00 91.88 132 HIS A CA 1
ATOM 1005 C C . HIS A 1 132 ? -11.332 -9.921 2.302 1.00 91.88 132 HIS A C 1
ATOM 1007 O O . HIS A 1 132 ? -11.595 -10.648 1.347 1.00 91.88 132 HIS A O 1
ATOM 1013 N N . ALA A 1 133 ? -10.442 -8.931 2.207 1.00 92.00 133 ALA A N 1
ATOM 1014 C CA . ALA A 1 133 ? -9.686 -8.645 0.992 1.00 92.00 133 ALA A CA 1
ATOM 1015 C C . ALA A 1 133 ? -8.774 -9.820 0.597 1.00 92.00 133 ALA A C 1
ATOM 1017 O O . ALA A 1 133 ? -8.726 -10.204 -0.570 1.00 92.00 133 ALA A O 1
ATOM 1018 N N . LEU A 1 134 ? -8.097 -10.449 1.563 1.00 91.25 134 LEU A N 1
ATOM 1019 C CA . LEU A 1 134 ? -7.280 -11.643 1.319 1.00 91.25 134 LEU A CA 1
ATOM 1020 C C . LEU A 1 134 ? -8.120 -12.825 0.855 1.00 91.25 134 LEU A C 1
ATOM 1022 O O . LEU A 1 134 ? -7.710 -13.544 -0.055 1.00 91.25 134 LEU A O 1
ATOM 1026 N N . GLN A 1 135 ? -9.304 -13.009 1.433 1.00 92.12 135 GLN A N 1
ATOM 1027 C CA . GLN A 1 135 ? -10.233 -14.034 0.986 1.00 92.12 135 GLN A CA 1
ATOM 1028 C C . GLN A 1 135 ? -10.685 -13.787 -0.455 1.00 92.12 135 GLN A C 1
ATOM 1030 O O . GLN A 1 135 ? -10.707 -14.727 -1.242 1.00 92.12 135 GLN A O 1
ATOM 1035 N N . ALA A 1 136 ? -10.973 -12.539 -0.831 1.00 90.00 136 ALA A N 1
ATOM 1036 C CA . ALA A 1 136 ? -11.301 -12.185 -2.211 1.00 90.00 136 ALA A CA 1
ATOM 1037 C C . ALA A 1 136 ? -10.123 -12.417 -3.177 1.00 90.00 136 ALA A C 1
ATOM 1039 O O . ALA A 1 136 ? -10.338 -12.832 -4.311 1.00 90.00 136 ALA A O 1
ATOM 1040 N N . ALA A 1 137 ? -8.884 -12.193 -2.727 1.00 88.38 137 ALA A N 1
ATOM 1041 C CA . ALA A 1 137 ? -7.683 -12.379 -3.543 1.00 88.38 137 ALA A CA 1
ATOM 1042 C C . ALA A 1 137 ? -7.266 -13.853 -3.706 1.00 88.38 137 ALA A C 1
ATOM 1044 O O . ALA A 1 137 ? -6.696 -14.224 -4.729 1.00 88.38 137 ALA A O 1
ATOM 1045 N N . THR A 1 138 ? -7.500 -14.687 -2.690 1.00 86.38 138 THR A N 1
ATOM 1046 C CA . THR A 1 138 ? -6.975 -16.067 -2.621 1.00 86.38 138 THR A CA 1
ATOM 1047 C C . THR A 1 138 ? -8.053 -17.143 -2.712 1.00 86.38 138 THR A C 1
ATOM 1049 O O . THR A 1 138 ? -7.730 -18.318 -2.869 1.00 86.38 138 THR A O 1
ATOM 1052 N N . ASN A 1 139 ? -9.330 -16.762 -2.607 1.00 84.50 139 ASN A N 1
ATOM 1053 C CA . ASN A 1 139 ? -10.476 -17.659 -2.432 1.00 84.50 139 ASN A CA 1
ATOM 1054 C C . ASN A 1 139 ? -10.350 -18.601 -1.218 1.00 84.50 139 ASN A C 1
ATOM 1056 O O . ASN A 1 139 ? -11.014 -19.635 -1.162 1.00 84.50 139 ASN A O 1
ATOM 1060 N N . ALA A 1 140 ? -9.522 -18.245 -0.231 1.00 80.31 140 ALA A N 1
ATOM 1061 C CA . ALA A 1 140 ? -9.304 -19.021 0.982 1.00 80.31 140 ALA A CA 1
ATOM 1062 C C . ALA A 1 140 ? -9.367 -18.120 2.227 1.00 80.31 140 ALA A C 1
ATOM 1064 O O . ALA A 1 140 ? -8.998 -16.947 2.161 1.00 80.31 140 ALA A O 1
ATOM 1065 N N . PRO A 1 141 ? -9.836 -18.630 3.378 1.00 78.31 141 PRO A N 1
ATOM 1066 C CA . PRO A 1 141 ? -9.724 -17.900 4.631 1.00 78.31 141 PRO A CA 1
ATOM 1067 C C . PRO A 1 141 ? -8.248 -17.769 5.018 1.00 78.31 141 PRO A C 1
ATOM 1069 O O . PRO A 1 141 ? -7.509 -18.754 5.028 1.00 78.31 141 PRO A O 1
ATOM 1072 N N . VAL A 1 142 ? -7.829 -16.549 5.350 1.00 84.25 142 VAL A N 1
ATOM 1073 C CA . VAL A 1 142 ? -6.454 -16.247 5.755 1.00 84.25 142 VAL A CA 1
ATOM 1074 C C . VAL A 1 142 ? -6.468 -15.639 7.148 1.00 84.25 142 VAL A C 1
ATOM 1076 O O . VAL A 1 142 ? -7.222 -14.699 7.408 1.00 84.25 142 VAL A O 1
ATOM 1079 N N . ASP A 1 143 ? -5.634 -16.174 8.040 1.00 81.88 143 ASP A N 1
ATOM 1080 C CA . ASP A 1 143 ? -5.429 -15.579 9.356 1.00 81.88 143 ASP A CA 1
ATOM 1081 C C . ASP A 1 143 ? -4.560 -14.322 9.237 1.00 81.88 143 ASP A C 1
ATOM 1083 O O . ASP A 1 143 ? -3.525 -14.310 8.564 1.00 81.88 143 ASP A O 1
ATOM 1087 N N . VAL A 1 144 ? -5.004 -13.242 9.873 1.00 87.12 144 VAL A N 1
ATOM 1088 C CA . VAL A 1 144 ? -4.373 -11.927 9.770 1.00 87.12 144 VAL A CA 1
ATOM 1089 C C . VAL A 1 144 ? -3.681 -11.598 11.080 1.00 87.12 144 VAL A C 1
ATOM 1091 O O . VAL A 1 144 ? -4.324 -11.396 12.113 1.00 87.12 144 VAL A O 1
ATOM 1094 N N . GLY A 1 145 ? -2.355 -11.476 11.005 1.00 86.38 145 GLY A N 1
ATOM 1095 C CA . GLY A 1 145 ? -1.517 -11.050 12.119 1.00 86.38 145 GLY A CA 1
ATOM 1096 C C . GLY A 1 145 ? -1.864 -9.656 12.657 1.00 86.38 145 GLY A C 1
ATOM 1097 O O . GLY A 1 145 ? -2.660 -8.901 12.099 1.00 86.38 145 GLY A O 1
ATOM 1098 N N . PHE A 1 146 ? -1.244 -9.295 13.778 1.00 86.31 146 PHE A N 1
ATOM 1099 C CA . PHE A 1 146 ? -1.500 -8.015 14.446 1.00 86.31 146 PHE A CA 1
ATOM 1100 C C . PHE A 1 146 ? -0.676 -6.852 13.898 1.00 86.31 146 PHE A C 1
ATOM 1102 O O . PHE A 1 146 ? -1.005 -5.698 14.177 1.00 86.31 146 PHE A O 1
ATOM 1109 N N . THR A 1 147 ? 0.393 -7.146 13.162 1.00 87.75 147 THR A N 1
ATOM 1110 C CA . THR A 1 147 ? 1.349 -6.154 12.685 1.00 87.75 147 THR A CA 1
ATOM 1111 C C . THR A 1 147 ? 1.721 -6.388 11.229 1.00 87.75 147 THR A C 1
ATOM 1113 O O . THR A 1 147 ? 1.707 -7.515 10.733 1.00 87.75 147 THR A O 1
ATOM 1116 N N . GLU A 1 148 ? 2.059 -5.298 10.554 1.00 87.69 148 GLU A N 1
ATOM 1117 C CA . GLU A 1 148 ? 2.684 -5.276 9.236 1.00 87.69 148 GLU A CA 1
ATOM 1118 C C . GLU A 1 148 ? 4.038 -4.577 9.355 1.00 87.69 148 GLU A C 1
ATOM 1120 O O . GLU A 1 148 ? 4.181 -3.609 10.103 1.00 87.69 148 GLU A O 1
ATOM 1125 N N . SER A 1 149 ? 5.042 -5.093 8.653 1.00 85.25 149 SER A N 1
ATOM 1126 C CA . SER A 1 149 ? 6.412 -4.590 8.729 1.00 85.25 149 SER A CA 1
ATOM 1127 C C . SER A 1 149 ? 6.740 -3.777 7.490 1.00 85.25 149 SER A C 1
ATOM 1129 O O . SER A 1 149 ? 6.507 -4.215 6.366 1.00 85.25 149 SER A O 1
ATOM 1131 N N . PHE A 1 150 ? 7.336 -2.618 7.719 1.00 85.06 150 PHE A N 1
ATOM 1132 C CA . PHE A 1 150 ? 7.706 -1.652 6.705 1.00 85.06 150 PHE A CA 1
ATOM 1133 C C . PHE A 1 150 ? 9.131 -1.172 6.931 1.00 85.06 150 PHE A C 1
ATOM 1135 O O . PHE A 1 150 ? 9.667 -1.206 8.042 1.00 85.06 150 PHE A O 1
ATOM 1142 N N . ARG A 1 151 ? 9.741 -0.679 5.865 1.00 84.19 151 ARG A N 1
ATOM 1143 C CA . ARG A 1 151 ? 11.048 -0.033 5.893 1.00 84.19 151 ARG A CA 1
ATOM 1144 C C . ARG A 1 151 ? 10.838 1.392 5.434 1.00 84.19 151 ARG A C 1
ATOM 1146 O O . ARG A 1 151 ? 10.409 1.590 4.310 1.00 84.19 151 ARG A O 1
ATOM 1153 N N . THR A 1 152 ? 11.059 2.377 6.293 1.00 82.88 152 THR A N 1
ATOM 1154 C CA . THR A 1 152 ? 10.777 3.784 5.971 1.00 82.88 152 THR A CA 1
ATOM 1155 C C . THR A 1 152 ? 12.058 4.590 5.931 1.00 82.88 152 THR A C 1
ATOM 1157 O O . THR A 1 152 ? 12.969 4.330 6.721 1.00 82.88 152 THR A O 1
ATOM 1160 N N . ASP A 1 153 ? 12.138 5.569 5.038 1.00 78.56 153 ASP A N 1
ATOM 1161 C CA . ASP A 1 153 ? 13.252 6.504 5.031 1.00 78.56 153 ASP A CA 1
ATOM 1162 C C . ASP A 1 153 ? 13.263 7.286 6.356 1.00 78.56 153 ASP A C 1
ATOM 1164 O O . ASP A 1 153 ? 12.235 7.775 6.827 1.00 78.56 153 ASP A O 1
ATOM 1168 N N . GLY A 1 154 ? 14.421 7.338 7.021 1.00 60.53 154 GLY A N 1
ATOM 1169 C CA . GLY A 1 154 ? 14.562 7.794 8.415 1.00 60.53 154 GLY A CA 1
ATOM 1170 C C . GLY A 1 154 ? 14.225 9.268 8.705 1.00 60.53 154 GLY A C 1
ATOM 1171 O O . GLY A 1 154 ? 14.620 9.778 9.749 1.00 60.53 154 GLY A O 1
ATOM 1172 N N . ILE A 1 155 ? 13.529 9.967 7.806 1.00 51.19 155 ILE A N 1
ATOM 1173 C CA . ILE A 1 155 ? 13.148 11.383 7.928 1.00 51.19 155 ILE A CA 1
ATOM 1174 C C . ILE A 1 155 ? 11.657 11.537 8.300 1.00 51.19 155 ILE A C 1
ATOM 1176 O O . ILE A 1 155 ? 11.247 12.588 8.792 1.00 51.19 155 ILE A O 1
ATOM 1180 N N . GLY A 1 156 ? 10.839 10.491 8.159 1.00 41.84 156 GLY A N 1
ATOM 1181 C CA . GLY A 1 156 ? 9.414 10.528 8.493 1.00 41.84 156 GLY A CA 1
ATOM 1182 C C . GLY A 1 156 ? 9.066 9.672 9.704 1.00 41.84 156 GLY A C 1
ATOM 1183 O O . GLY A 1 156 ? 8.769 8.490 9.563 1.00 41.84 156 GLY A O 1
ATOM 1184 N N . SER A 1 157 ? 9.026 10.266 10.899 1.00 39.09 157 SER A N 1
ATOM 1185 C CA . SER A 1 157 ? 8.331 9.677 12.048 1.00 39.09 157 SER A CA 1
ATOM 1186 C C . SER A 1 157 ? 6.879 9.371 11.661 1.00 39.09 157 SER A C 1
ATOM 1188 O O . SER A 1 157 ? 6.037 10.272 11.652 1.00 39.09 157 SER A O 1
ATOM 1190 N N . MET A 1 158 ? 6.556 8.107 11.369 1.00 47.41 158 MET A N 1
ATOM 1191 C CA . MET A 1 158 ? 5.170 7.645 11.312 1.00 47.41 158 MET A CA 1
ATOM 1192 C C . MET A 1 158 ? 4.580 7.769 12.716 1.00 47.41 158 MET A C 1
ATOM 1194 O O . MET A 1 158 ? 4.676 6.871 13.551 1.00 47.41 158 MET A O 1
ATOM 1198 N N . SER A 1 159 ? 3.973 8.922 12.987 1.00 38.16 159 SER A N 1
ATOM 1199 C CA . SER A 1 159 ? 3.111 9.111 14.143 1.00 38.16 159 SER A CA 1
ATOM 1200 C C . SER A 1 159 ? 1.884 8.223 13.961 1.00 38.16 159 SER A C 1
ATOM 1202 O O . SER A 1 159 ? 0.901 8.609 13.325 1.00 38.16 159 SER A O 1
ATOM 1204 N N . ALA A 1 160 ? 1.948 7.019 14.527 1.00 39.00 160 ALA A N 1
ATOM 1205 C CA . ALA A 1 160 ? 0.777 6.221 14.839 1.00 39.00 160 ALA A CA 1
ATOM 1206 C C . ALA A 1 160 ? -0.080 7.035 15.819 1.00 39.00 160 ALA A C 1
ATOM 1208 O O . ALA A 1 160 ? 0.190 7.109 17.017 1.00 39.00 160 ALA A O 1
ATOM 1209 N N . THR A 1 161 ? -1.098 7.712 15.293 1.00 42.72 161 THR A N 1
ATOM 1210 C CA . THR A 1 161 ? -2.117 8.339 16.133 1.00 42.72 161 THR A CA 1
ATOM 1211 C C . THR A 1 161 ? -2.942 7.207 16.728 1.00 42.72 161 THR A C 1
ATOM 1213 O O . THR A 1 161 ? -3.690 6.542 16.017 1.00 42.72 161 THR A O 1
ATOM 1216 N N . GLY A 1 162 ? -2.755 6.943 18.019 1.00 35.38 162 GLY A N 1
ATOM 1217 C CA . GLY A 1 162 ? -3.448 5.851 18.692 1.00 35.38 162 GLY A CA 1
ATOM 1218 C C . GLY A 1 162 ? -3.261 5.796 20.203 1.00 35.38 162 GLY A C 1
ATOM 1219 O O . GLY A 1 162 ? -3.368 4.713 20.766 1.00 35.38 162 GLY A O 1
ATOM 1220 N N . THR A 1 163 ? -3.004 6.922 20.876 1.00 29.84 163 THR A N 1
ATOM 1221 C CA . THR A 1 163 ? -3.122 6.982 22.342 1.00 29.84 163 THR A CA 1
ATOM 1222 C C . THR A 1 163 ? -4.518 7.485 22.689 1.00 29.84 163 THR A C 1
ATOM 1224 O O . THR A 1 163 ? -4.738 8.672 22.915 1.00 29.84 163 THR A O 1
ATOM 1227 N N . LEU A 1 164 ? -5.487 6.568 22.698 1.00 35.69 164 LEU A N 1
ATOM 1228 C CA . LEU A 1 164 ? -6.719 6.774 23.450 1.00 35.69 164 LEU A CA 1
ATOM 1229 C C . LEU A 1 164 ? -6.361 6.682 24.934 1.00 35.69 164 LEU A C 1
ATOM 1231 O O . LEU A 1 164 ? -6.153 5.603 25.484 1.00 35.69 164 LEU A O 1
ATOM 1235 N N . THR A 1 165 ? -6.254 7.854 25.546 1.00 35.47 165 THR A N 1
ATOM 1236 C CA . THR A 1 165 ? -6.319 8.087 26.983 1.00 35.47 165 THR A CA 1
ATOM 1237 C C . THR A 1 165 ? -7.426 7.241 27.612 1.00 35.47 165 THR A C 1
ATOM 1239 O O . THR A 1 165 ? -8.592 7.392 27.254 1.00 35.47 165 THR A O 1
ATOM 1242 N N . SER A 1 166 ? -7.091 6.416 28.603 1.00 30.69 166 SER A N 1
ATOM 1243 C CA . SER A 1 166 ? -8.052 6.066 29.648 1.00 30.69 166 SER A CA 1
ATOM 1244 C C . SER A 1 166 ? -7.440 6.395 30.997 1.00 30.69 166 SER A C 1
ATOM 1246 O O . SER A 1 166 ? -6.580 5.688 31.511 1.00 30.69 166 SER A O 1
ATOM 1248 N N . ILE A 1 167 ? -7.918 7.516 31.525 1.00 36.28 167 ILE A N 1
ATOM 1249 C CA . ILE A 1 167 ? -7.863 7.916 32.925 1.00 36.28 167 ILE A CA 1
ATOM 1250 C C . ILE A 1 167 ? -8.488 6.800 33.770 1.00 36.28 167 ILE A C 1
ATOM 1252 O O . ILE A 1 167 ? -9.598 6.356 33.463 1.00 36.28 167 ILE A O 1
ATOM 1256 N N . ARG A 1 168 ? -7.805 6.395 34.839 1.00 47.09 168 ARG A N 1
ATOM 1257 C CA . ARG A 1 168 ? -8.407 6.158 36.154 1.00 47.09 168 ARG A CA 1
ATOM 1258 C C . ARG A 1 168 ? -7.366 6.368 37.239 1.00 47.09 168 ARG A C 1
ATOM 1260 O O . ARG A 1 168 ? -6.215 5.940 37.018 1.00 47.09 168 ARG A O 1
#

Sequence (168 aa):
MRRRLAVVAPRVADAVRYTGGWLYDQVAAGWEVVVLVPGNADIRPLEILGATTVDLESALECSPHGPMPDTVAVATDLYEADARIRQGLLETLAKHPTTITMWGEGVPSELDSRFGSTQHRLSRAARVFKAHALQAATNAPVDVGFTESFRTDGIGSMSATGTLTSIR

Radius of gyration: 15.6 Å; chains: 1; bounding box: 35×38×56 Å

Secondary structure (DSSP, 8-state):
---EEEEE-S-HHHHHHHHHHHHHHHHHTT-EEEEEE-TTS--HHHHHTT-EEEEHHHHHHS---SPPPSEEEEEHHHHHH-HHHHHHHHHHHHSTT-EEEEESS---HHHHTTEEEEEEEPPHHHHHHHHHHHHHHHSS-----SEEEEEEETT-------------

Foldseek 3Di:
DAAEEEEEDAAPLQCLQQCQLVLLVCVVVRHQAEYAYAPPYDCVLVVLSVHHYDHNVVCLVDDPPDDDGQEYEYEQVCCVVDPSVVVVVVVVVVDPPHKYKYTDDDDPPVCPVFWDKDKDFGDPVSQVSSQVSNCVRPVDGDHGDGIHIMTIGPPDDPPPPDPPDDDD